Protein AF-A0A950RXZ2-F1 (afdb_monomer)

Foldseek 3Di:
DDPPDDPPPDDPVRVVVVVLVVQLVVCVVVVDDPVRSVVVSVVVVVVVVVVPDD

pLDDT: mean 81.35, std 16.84, range [39.22, 97.44]

Radius of gyration: 15.49 Å; Cα contacts (8 Å, |Δi|>4): 11; chains: 1; bounding box: 28×32×45 Å

Mean predicted aligned error: 8.52 Å

Nearest PDB structures (foldseek):
  5egv-assembly1_B  TM=8.795E-01  e=9.033E+00  Homo sapiens
  5dxp-assembly1_B  TM=8.224E-01  e=9.033E+00  Homo sapiens

Structure (mmCIF, N/CA/C/O backbone):
data_AF-A0A950RXZ2-F1
#
_entry.id   AF-A0A950RXZ2-F1
#
loop_
_atom_site.group_PDB
_atom_site.id
_atom_site.type_symbol
_atom_site.label_atom_id
_atom_site.label_alt_id
_atom_site.label_comp_id
_atom_site.label_asym_id
_atom_site.label_entity_id
_atom_site.label_seq_id
_atom_site.pdbx_PDB_ins_code
_atom_site.Cartn_x
_atom_site.Cartn_y
_atom_site.Cartn_z
_atom_site.occupancy
_atom_site.B_iso_or_equiv
_atom_site.auth_seq_id
_atom_site.auth_comp_id
_atom_site.auth_asym_id
_atom_site.auth_atom_id
_atom_site.pdbx_PDB_model_num
ATOM 1 N N . MET A 1 1 ? 6.227 19.621 31.913 1.00 39.22 1 MET A N 1
ATOM 2 C CA . MET A 1 1 ? 6.330 19.449 30.449 1.00 39.22 1 MET A CA 1
ATOM 3 C C . MET A 1 1 ? 5.048 18.783 29.998 1.00 39.22 1 MET A C 1
ATOM 5 O O . MET A 1 1 ? 4.880 17.601 30.253 1.00 39.22 1 MET A O 1
ATOM 9 N N . SER A 1 2 ? 4.113 19.552 29.446 1.00 44.75 2 SER A N 1
ATOM 10 C CA . SER A 1 2 ? 2.847 19.015 28.944 1.00 44.75 2 SER A CA 1
ATOM 11 C C . SER A 1 2 ? 3.006 18.808 27.445 1.00 44.75 2 SER A C 1
ATOM 13 O O . SER A 1 2 ? 3.192 19.776 26.712 1.00 44.75 2 SER A O 1
ATOM 15 N N . VAL A 1 3 ? 3.016 17.551 27.002 1.00 53.22 3 VAL A N 1
ATOM 16 C CA . VAL A 1 3 ? 3.026 17.193 25.579 1.00 53.22 3 VAL A CA 1
ATOM 17 C C . VAL A 1 3 ? 1.625 17.486 25.042 1.00 53.22 3 VAL A C 1
ATOM 19 O O . VAL A 1 3 ? 0.731 16.654 25.104 1.00 53.22 3 VAL A O 1
ATOM 22 N N . SER A 1 4 ? 1.393 18.722 24.611 1.00 58.78 4 SER A N 1
ATOM 23 C CA . SER A 1 4 ? 0.110 19.178 24.077 1.00 58.78 4 SER A CA 1
ATOM 24 C C . SER A 1 4 ? 0.169 19.258 22.553 1.00 58.78 4 SER A C 1
ATOM 26 O O . SER A 1 4 ? 0.466 20.316 22.005 1.00 58.78 4 SER A O 1
ATOM 28 N N . ALA A 1 5 ? -0.079 18.121 21.901 1.00 54.09 5 ALA A N 1
ATOM 29 C CA . ALA A 1 5 ? -0.732 17.963 20.596 1.00 54.09 5 ALA A CA 1
ATOM 30 C C . ALA A 1 5 ? -0.638 16.479 20.192 1.00 54.09 5 ALA A C 1
ATOM 32 O O . ALA A 1 5 ? 0.448 15.913 20.238 1.00 54.09 5 ALA A O 1
ATOM 33 N N . SER A 1 6 ? -1.741 15.886 19.723 1.00 53.19 6 SER A N 1
ATOM 34 C CA . SER A 1 6 ? -1.811 14.613 18.969 1.00 53.19 6 SER A CA 1
ATOM 35 C C . SER A 1 6 ? -1.848 13.259 19.707 1.00 53.19 6 SER A C 1
ATOM 37 O O . SER A 1 6 ? -1.320 12.278 19.202 1.00 53.19 6 SER A O 1
ATOM 39 N N . GLU A 1 7 ? -2.585 13.133 20.814 1.00 58.25 7 GLU A N 1
ATOM 40 C CA . GLU A 1 7 ? -3.035 11.810 21.313 1.00 58.25 7 GLU A CA 1
ATOM 41 C C . GLU A 1 7 ? -4.458 11.447 20.846 1.00 58.25 7 GLU A C 1
ATOM 43 O O . GLU A 1 7 ? -5.203 10.782 21.557 1.00 58.25 7 GLU A O 1
ATOM 48 N N . ASN A 1 8 ? -4.865 11.871 19.645 1.00 62.91 8 ASN A N 1
ATOM 49 C CA . ASN A 1 8 ? -6.023 11.240 19.013 1.00 62.91 8 ASN A CA 1
ATOM 50 C C . ASN A 1 8 ? -5.513 10.024 18.236 1.00 62.91 8 ASN A C 1
ATOM 52 O O . ASN A 1 8 ? -4.829 10.214 17.225 1.00 62.91 8 ASN A O 1
ATOM 56 N N . PRO A 1 9 ? -5.787 8.788 18.695 1.00 79.56 9 PRO A N 1
ATOM 57 C CA . PRO A 1 9 ? -5.473 7.615 17.902 1.00 79.56 9 PRO A CA 1
ATOM 58 C C . PRO A 1 9 ? -6.214 7.734 16.570 1.00 79.56 9 PRO A C 1
ATOM 60 O O . PRO A 1 9 ? -7.384 8.116 16.537 1.00 79.56 9 PRO A O 1
ATOM 63 N N . LEU A 1 10 ? -5.504 7.451 15.478 1.00 84.38 10 LEU A N 1
ATOM 64 C CA . LEU A 1 10 ? -6.083 7.446 14.138 1.00 84.38 10 LEU A CA 1
ATOM 65 C C . LEU A 1 10 ? -7.364 6.611 14.145 1.00 84.38 10 LEU A C 1
ATOM 67 O O . LEU A 1 10 ? -7.385 5.490 14.660 1.00 84.38 10 LEU A O 1
ATOM 71 N N . THR A 1 11 ? -8.417 7.146 13.541 1.00 88.25 11 THR A N 1
ATOM 72 C CA . THR A 1 11 ? -9.635 6.380 13.294 1.00 88.25 11 THR A CA 1
ATOM 73 C C . THR A 1 11 ? -9.318 5.192 12.388 1.00 88.25 11 THR A C 1
ATOM 75 O O . THR A 1 11 ? -8.389 5.233 11.577 1.00 88.25 11 THR A O 1
ATOM 78 N N . GLU A 1 12 ? -10.118 4.129 12.466 1.00 83.94 12 GLU A N 1
ATOM 79 C CA . GLU A 1 12 ? -9.953 2.961 11.589 1.00 83.94 12 GLU A CA 1
ATOM 80 C C . GLU A 1 12 ? -9.944 3.352 10.104 1.00 83.94 12 GLU A C 1
ATOM 82 O O . GLU A 1 12 ? -9.183 2.799 9.308 1.00 83.94 12 GLU A O 1
ATOM 87 N N . HIS A 1 13 ? -10.738 4.364 9.736 1.00 83.81 13 HIS A N 1
ATOM 88 C CA . HIS A 1 13 ? -10.759 4.908 8.385 1.00 83.81 13 HIS A CA 1
ATOM 89 C C . HIS A 1 13 ? -9.419 5.543 7.993 1.00 83.81 13 HIS A C 1
ATOM 91 O O . HIS A 1 13 ? -8.902 5.266 6.911 1.00 83.81 13 HIS A O 1
ATOM 97 N N . GLU A 1 14 ? -8.827 6.363 8.862 1.00 87.44 14 GLU A N 1
ATOM 98 C CA . GLU A 1 14 ? -7.527 6.993 8.610 1.00 87.44 14 GLU A CA 1
ATOM 99 C C . GLU A 1 14 ? -6.402 5.957 8.538 1.00 87.44 14 GLU A C 1
ATOM 101 O O . GLU A 1 14 ? -5.569 6.014 7.630 1.00 87.44 14 GLU A O 1
ATOM 106 N N . VAL A 1 15 ? -6.411 4.959 9.428 1.00 88.25 15 VAL A N 1
ATOM 107 C CA . VAL A 1 15 ? -5.471 3.827 9.376 1.00 88.25 15 VAL A CA 1
ATOM 108 C C . VAL A 1 15 ? -5.603 3.081 8.049 1.00 88.25 15 VAL A C 1
ATOM 110 O O . VAL A 1 15 ? -4.597 2.747 7.414 1.00 88.25 15 VAL A O 1
ATOM 113 N N . HIS A 1 16 ? -6.832 2.852 7.590 1.00 84.56 16 HIS A N 1
ATOM 114 C CA . HIS A 1 16 ? -7.093 2.202 6.313 1.00 84.56 16 HIS A CA 1
ATOM 115 C C . HIS A 1 16 ? -6.574 3.035 5.128 1.00 84.56 16 HIS A C 1
ATOM 117 O O . HIS A 1 16 ? -5.855 2.500 4.281 1.00 84.56 16 HIS A O 1
ATOM 123 N N . GLN A 1 17 ? -6.844 4.344 5.086 1.00 87.25 17 GLN A N 1
ATOM 124 C CA . GLN A 1 17 ? -6.333 5.234 4.032 1.00 87.25 17 GLN A CA 1
ATOM 125 C C . GLN A 1 17 ? -4.800 5.267 3.998 1.00 87.25 17 GLN A C 1
ATOM 127 O O . GLN A 1 17 ? -4.194 5.129 2.932 1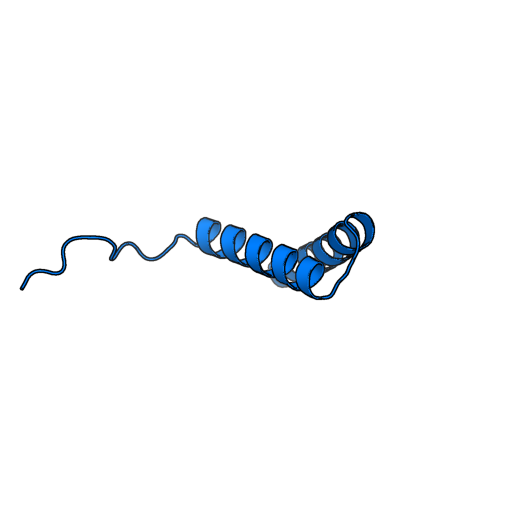.00 87.25 17 GLN A O 1
ATOM 132 N N . LEU A 1 18 ? -4.156 5.378 5.162 1.00 91.50 18 LEU A N 1
ATOM 133 C CA . LEU A 1 18 ? -2.696 5.353 5.270 1.00 91.50 18 LEU A CA 1
ATOM 134 C C . LEU A 1 18 ? -2.111 4.009 4.830 1.00 91.50 18 LEU A C 1
ATOM 136 O O . LEU A 1 18 ? -1.070 3.972 4.170 1.00 91.50 18 LEU A O 1
ATOM 140 N N . THR A 1 19 ? -2.789 2.906 5.144 1.00 89.38 19 THR A N 1
ATOM 141 C CA . THR A 1 19 ? -2.389 1.568 4.694 1.00 89.38 19 THR A CA 1
ATOM 142 C C . THR A 1 19 ? -2.433 1.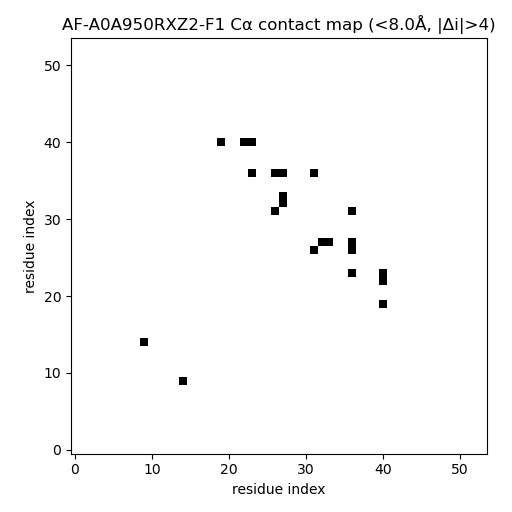467 3.172 1.00 89.38 19 THR A C 1
ATOM 144 O O . THR A 1 19 ? -1.455 1.027 2.563 1.00 89.38 19 THR A O 1
ATOM 147 N N . LEU A 1 20 ? -3.515 1.939 2.542 1.00 89.25 20 LEU A N 1
ATOM 148 C CA . LEU A 1 20 ? -3.629 1.967 1.082 1.00 89.25 20 LEU A CA 1
ATOM 149 C C . LEU A 1 20 ? -2.549 2.847 0.443 1.00 89.25 20 LEU A C 1
ATOM 151 O O . LEU A 1 20 ? -1.920 2.438 -0.536 1.00 89.25 20 LEU A O 1
ATOM 155 N N . TYR A 1 21 ? -2.296 4.028 1.012 1.00 92.38 21 TYR A N 1
ATOM 156 C CA . TYR A 1 21 ? -1.245 4.924 0.538 1.00 92.38 21 TYR A CA 1
ATOM 157 C C . TYR A 1 21 ? 0.133 4.260 0.606 1.00 92.38 21 TYR A C 1
ATOM 159 O O . TYR A 1 21 ? 0.870 4.256 -0.382 1.00 92.38 21 TYR A O 1
ATOM 167 N N . LYS A 1 22 ? 0.460 3.646 1.749 1.00 94.12 22 LYS A N 1
ATOM 168 C CA . LYS A 1 22 ? 1.729 2.945 1.956 1.00 94.12 22 LYS A CA 1
ATOM 169 C C . LYS A 1 22 ? 1.904 1.812 0.951 1.00 94.12 22 LYS A C 1
ATOM 171 O O . LYS A 1 22 ? 2.979 1.676 0.381 1.00 94.12 22 LYS A O 1
ATOM 176 N N . TRP A 1 23 ? 0.857 1.028 0.701 1.00 93.56 23 TRP A N 1
ATOM 177 C CA . TRP A 1 23 ? 0.907 -0.064 -0.272 1.00 93.56 23 TRP A CA 1
ATOM 178 C C . TRP A 1 23 ? 1.143 0.439 -1.689 1.00 93.56 23 TRP A C 1
ATOM 180 O O . TRP A 1 23 ? 2.030 -0.078 -2.366 1.00 93.56 23 TRP A O 1
ATOM 190 N N . ARG A 1 24 ? 0.416 1.478 -2.116 1.00 95.06 24 ARG A N 1
ATOM 191 C CA . ARG A 1 24 ? 0.631 2.105 -3.424 1.00 95.06 24 ARG A CA 1
ATOM 192 C C . ARG A 1 24 ? 2.078 2.571 -3.575 1.00 95.06 24 ARG A C 1
ATOM 194 O O . ARG A 1 24 ? 2.732 2.195 -4.540 1.00 95.06 24 ARG A O 1
ATOM 201 N N . TYR A 1 25 ? 2.576 3.325 -2.596 1.00 96.06 25 TYR A N 1
ATOM 202 C CA 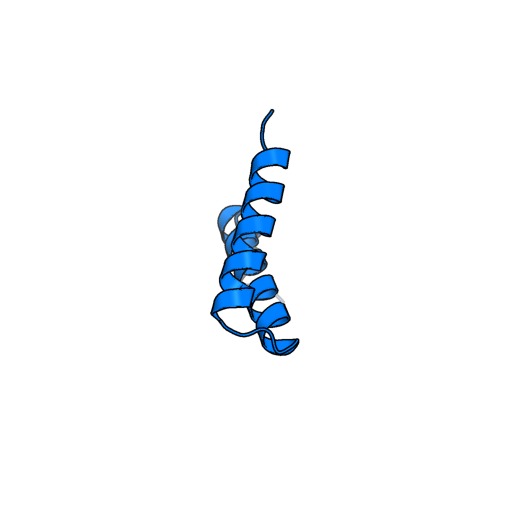. TYR A 1 25 ? 3.941 3.843 -2.609 1.00 96.06 25 TYR A CA 1
ATOM 203 C C . TYR A 1 25 ? 4.985 2.723 -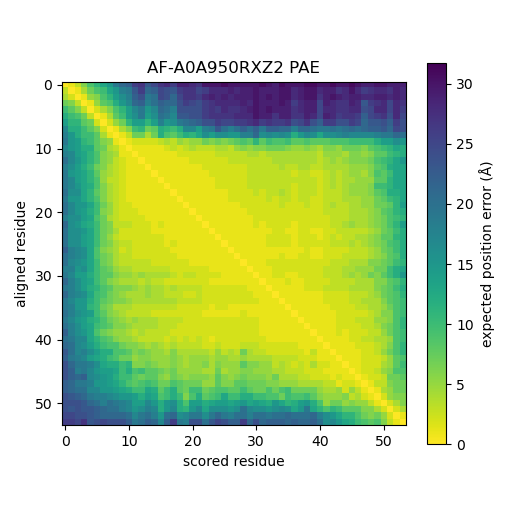2.662 1.00 96.06 25 TYR A C 1
ATOM 205 O O . TYR A 1 25 ? 5.924 2.795 -3.446 1.00 96.06 25 TYR A O 1
ATOM 213 N N . SER A 1 26 ? 4.814 1.659 -1.870 1.00 96.44 26 SER A N 1
ATOM 214 C CA . SER A 1 26 ? 5.720 0.509 -1.911 1.00 96.44 26 SER A CA 1
ATOM 215 C C . SER A 1 26 ? 5.738 -0.154 -3.286 1.00 96.44 26 SER A C 1
ATOM 217 O O . SER A 1 26 ? 6.812 -0.462 -3.786 1.00 96.44 26 SER A O 1
ATOM 219 N N . LEU A 1 27 ? 4.580 -0.345 -3.923 1.00 96.25 27 LEU A N 1
ATOM 220 C CA . LEU A 1 27 ? 4.512 -0.933 -5.262 1.00 96.25 27 LEU A CA 1
ATOM 221 C C . LEU A 1 27 ? 5.188 -0.039 -6.313 1.00 96.25 27 LEU A C 1
ATOM 223 O O . LEU A 1 27 ? 5.971 -0.527 -7.122 1.00 96.25 27 LEU A O 1
ATOM 227 N N . GLU A 1 28 ? 4.949 1.269 -6.271 1.00 96.88 28 GLU A N 1
ATOM 228 C CA . GLU A 1 28 ? 5.630 2.220 -7.160 1.00 96.88 28 GLU A CA 1
ATOM 229 C C . GLU A 1 28 ? 7.154 2.197 -6.937 1.00 96.88 28 GLU A C 1
ATOM 231 O O . GLU A 1 28 ? 7.917 2.140 -7.899 1.00 96.88 28 GLU A O 1
ATOM 236 N N . ALA A 1 29 ? 7.609 2.135 -5.681 1.00 97.31 29 ALA A N 1
ATOM 237 C CA . ALA A 1 29 ? 9.028 2.038 -5.333 1.00 97.31 29 ALA A CA 1
ATOM 238 C C . ALA A 1 29 ? 9.683 0.720 -5.790 1.00 97.31 29 ALA A C 1
ATOM 240 O O . ALA A 1 29 ? 10.875 0.700 -6.086 1.00 97.31 29 ALA A O 1
ATOM 241 N N . TYR A 1 30 ? 8.915 -0.370 -5.890 1.00 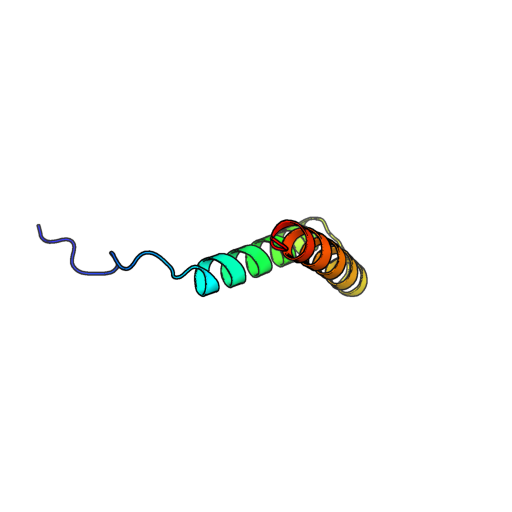97.00 30 TYR A N 1
ATOM 242 C CA . TYR A 1 30 ? 9.372 -1.630 -6.487 1.00 97.00 30 TYR A CA 1
ATOM 243 C C . T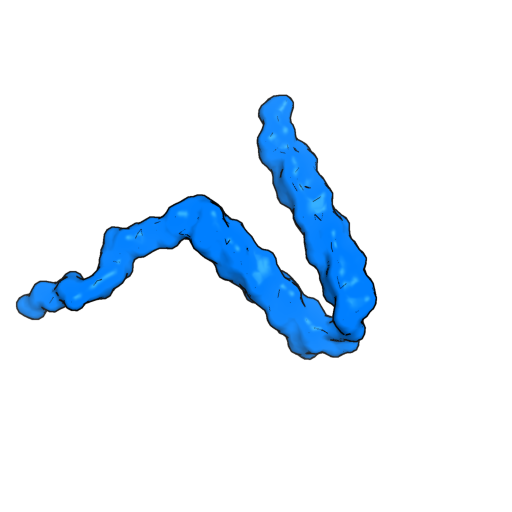YR A 1 30 ? 9.406 -1.604 -8.025 1.00 97.00 30 TYR A C 1
ATOM 245 O O . TYR A 1 30 ? 9.824 -2.585 -8.637 1.00 97.00 30 TYR A O 1
ATOM 253 N N . GLY A 1 31 ? 8.996 -0.499 -8.656 1.00 97.44 31 GLY A N 1
ATOM 254 C CA . GLY A 1 31 ? 9.053 -0.312 -10.105 1.00 97.44 31 GLY A CA 1
ATOM 255 C C . GLY A 1 31 ? 7.822 -0.813 -10.860 1.00 97.44 31 GLY A C 1
ATOM 256 O O . GLY A 1 31 ? 7.877 -0.930 -12.083 1.00 97.44 31 GLY A O 1
ATOM 257 N N . PHE A 1 32 ? 6.714 -1.105 -10.170 1.00 97.31 32 PHE A N 1
ATOM 258 C CA . PHE A 1 32 ? 5.460 -1.436 -10.845 1.00 97.31 32 PHE A CA 1
ATOM 259 C C . PHE A 1 32 ? 4.884 -0.201 -11.545 1.00 97.31 32 PHE A C 1
ATOM 261 O O . PHE A 1 32 ? 4.806 0.883 -10.964 1.00 97.31 32 PHE A O 1
ATOM 268 N N . ASP A 1 33 ? 4.417 -0.376 -12.781 1.00 96.88 33 ASP A N 1
ATOM 269 C CA . ASP A 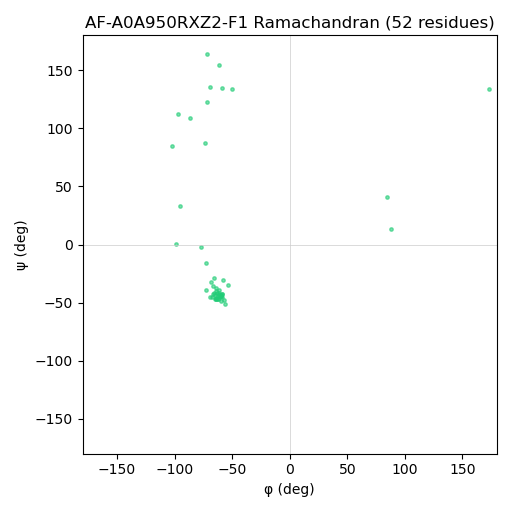1 33 ? 3.731 0.696 -13.497 1.00 96.88 33 ASP A CA 1
ATOM 270 C C . ASP A 1 33 ? 2.327 0.958 -12.922 1.00 96.88 33 ASP A C 1
ATOM 272 O O . ASP A 1 33 ? 1.731 0.129 -12.227 1.00 96.88 33 ASP A O 1
ATOM 276 N N . ALA A 1 34 ? 1.742 2.109 -13.255 1.00 93.31 34 ALA A N 1
ATOM 277 C CA . ALA A 1 34 ? 0.451 2.522 -12.709 1.00 93.31 34 ALA A CA 1
ATOM 278 C C . ALA A 1 34 ? -0.696 1.524 -12.983 1.00 93.31 34 ALA A C 1
ATOM 280 O O . ALA A 1 34 ? -1.631 1.415 -12.186 1.00 93.31 34 ALA A O 1
ATOM 281 N N . SER A 1 35 ? -0.661 0.793 -14.101 1.00 95.69 35 SER A N 1
ATOM 282 C CA . SER A 1 35 ? -1.666 -0.224 -14.424 1.00 95.69 35 SER A CA 1
ATOM 283 C C . SER A 1 35 ? -1.508 -1.475 -13.555 1.00 95.69 35 SER A C 1
ATOM 285 O O . SER A 1 35 ? -2.508 -2.020 -13.078 1.00 95.69 35 SER A O 1
ATOM 287 N N . GLN A 1 36 ? -0.266 -1.887 -13.295 1.00 96.06 36 GLN A N 1
ATOM 288 C CA . GLN A 1 36 ? 0.067 -3.001 -12.413 1.00 96.06 36 GLN A CA 1
ATOM 289 C C . GLN A 1 36 ? -0.275 -2.670 -10.957 1.00 96.06 36 GLN A C 1
ATOM 291 O O . GLN A 1 36 ? -0.938 -3.467 -10.292 1.00 96.06 36 GLN A O 1
ATOM 296 N N . VAL A 1 37 ? 0.072 -1.466 -10.491 1.00 96.25 37 VAL A N 1
ATOM 297 C CA . VAL A 1 37 ? -0.264 -0.976 -9.145 1.00 96.25 37 VAL A CA 1
ATOM 298 C C . VAL A 1 37 ? -1.776 -1.001 -8.920 1.00 96.25 37 VAL A C 1
ATOM 300 O O . VAL A 1 37 ? -2.234 -1.548 -7.919 1.00 96.25 37 VAL A O 1
ATOM 303 N N . ARG A 1 38 ? -2.576 -0.490 -9.871 1.00 93.31 38 ARG A N 1
ATOM 304 C CA . ARG A 1 38 ? -4.049 -0.525 -9.776 1.00 93.31 38 ARG A CA 1
ATOM 305 C C . ARG A 1 38 ? -4.594 -1.948 -9.654 1.00 93.31 38 ARG A C 1
ATOM 307 O O . ARG A 1 38 ? -5.447 -2.194 -8.804 1.00 93.31 38 ARG A O 1
ATOM 314 N N . LYS A 1 39 ? -4.092 -2.889 -10.463 1.00 94.38 39 LYS A N 1
ATOM 315 C CA . LYS A 1 39 ? -4.507 -4.302 -10.405 1.00 94.38 39 LYS A CA 1
ATOM 316 C C . LYS A 1 39 ? -4.167 -4.936 -9.056 1.00 94.38 39 LYS A C 1
ATOM 318 O O . LYS A 1 39 ? -5.021 -5.579 -8.452 1.00 94.38 39 LYS A O 1
ATOM 323 N N . LEU A 1 40 ? -2.946 -4.732 -8.566 1.00 93.06 40 LEU A N 1
ATOM 324 C CA . LEU A 1 40 ? -2.487 -5.303 -7.297 1.00 93.06 40 LEU A CA 1
ATOM 325 C C . LEU A 1 40 ? -3.242 -4.718 -6.100 1.00 93.06 40 LEU A C 1
ATOM 327 O O . LEU A 1 40 ? -3.672 -5.470 -5.227 1.00 93.06 40 LEU A O 1
ATOM 331 N N . MET A 1 41 ? -3.473 -3.403 -6.094 1.00 92.75 41 MET A N 1
ATOM 332 C CA . MET A 1 41 ? -4.289 -2.726 -5.083 1.00 92.75 41 MET A CA 1
ATOM 333 C C . MET A 1 41 ? -5.734 -3.239 -5.075 1.00 92.75 41 MET A C 1
ATOM 335 O O . MET A 1 41 ? -6.291 -3.455 -4.003 1.00 92.75 41 MET A O 1
ATOM 339 N N . PHE A 1 42 ? -6.323 -3.505 -6.246 1.00 88.94 42 PHE A N 1
ATOM 340 C CA . PHE A 1 42 ? -7.663 -4.087 -6.348 1.00 88.94 42 PHE A CA 1
ATOM 341 C C . PHE A 1 42 ? -7.734 -5.511 -5.776 1.00 88.94 42 PHE A C 1
ATOM 343 O O . PHE A 1 42 ? -8.611 -5.802 -4.966 1.00 88.94 42 PHE A O 1
ATOM 350 N N . VAL A 1 43 ? -6.783 -6.389 -6.123 1.00 86.94 43 VAL A N 1
ATOM 351 C CA . VAL A 1 43 ? -6.708 -7.753 -5.557 1.00 86.94 43 VAL A CA 1
ATOM 352 C C . VAL A 1 43 ? -6.560 -7.703 -4.038 1.00 86.94 43 VAL A C 1
ATOM 354 O O . VAL A 1 43 ? -7.219 -8.441 -3.309 1.00 86.94 43 VAL A O 1
ATOM 357 N N . LYS A 1 44 ? -5.712 -6.801 -3.551 1.00 83.50 44 LYS A N 1
ATOM 358 C CA . LYS A 1 44 ? -5.508 -6.576 -2.126 1.00 83.50 44 LYS A CA 1
ATOM 359 C C . LYS A 1 44 ? -6.768 -6.071 -1.421 1.00 83.50 44 LYS A C 1
ATOM 361 O O . LYS A 1 44 ? -7.087 -6.568 -0.344 1.00 83.50 44 LYS A O 1
ATOM 366 N N . TRP A 1 45 ? -7.508 -5.156 -2.039 1.00 84.00 45 TRP A N 1
ATOM 367 C CA . TRP A 1 45 ? -8.798 -4.687 -1.536 1.00 84.00 45 TRP A CA 1
ATOM 368 C C . TRP A 1 45 ? -9.840 -5.813 -1.471 1.00 84.00 45 TRP A C 1
ATOM 370 O O . TRP A 1 45 ? -10.507 -5.965 -0.448 1.00 84.00 45 TRP A O 1
ATOM 380 N N . LEU A 1 46 ? -9.926 -6.666 -2.499 1.00 81.69 46 LEU A N 1
ATOM 381 C CA . LEU A 1 46 ? -10.799 -7.848 -2.485 1.00 81.69 46 LEU A CA 1
A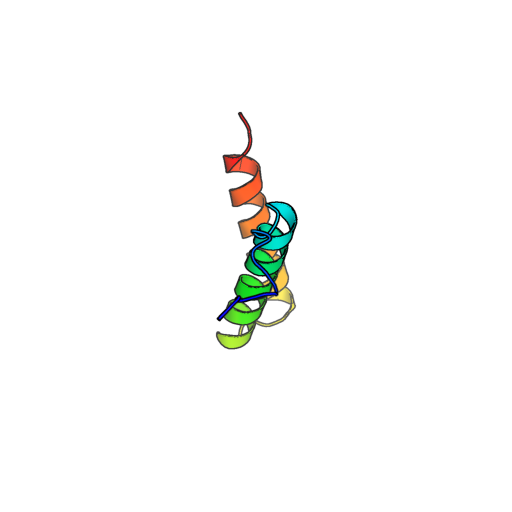TOM 382 C C . LEU A 1 46 ? -10.451 -8.810 -1.340 1.00 81.69 46 LEU A C 1
ATOM 384 O O . LEU A 1 46 ? -11.336 -9.276 -0.632 1.00 81.69 46 LEU A O 1
ATOM 388 N N . GLN A 1 47 ? -9.164 -9.078 -1.110 1.00 81.19 47 GLN A N 1
ATOM 389 C CA . GLN A 1 47 ? -8.730 -9.952 -0.012 1.00 81.19 47 GLN A CA 1
ATOM 390 C C . GLN A 1 47 ? -9.078 -9.382 1.366 1.00 81.19 47 GLN A C 1
ATOM 392 O O . GLN A 1 47 ? -9.457 -10.129 2.265 1.00 81.19 47 GLN A O 1
ATOM 397 N N . VAL A 1 48 ? -8.923 -8.070 1.548 1.00 72.81 48 VAL A N 1
ATOM 398 C CA . VAL A 1 48 ? -9.252 -7.404 2.814 1.00 72.81 48 VAL A CA 1
ATOM 399 C C . VAL A 1 48 ? -10.762 -7.407 3.039 1.00 72.81 48 VAL A C 1
ATOM 401 O O . VAL A 1 48 ? -11.202 -7.779 4.118 1.00 72.81 48 VAL A O 1
ATOM 404 N N . THR A 1 49 ? -11.561 -7.081 2.023 1.00 71.31 49 THR A N 1
ATOM 405 C CA . THR A 1 49 ? -13.030 -7.059 2.137 1.00 71.31 49 THR A CA 1
ATOM 406 C C . THR A 1 49 ? -13.637 -8.446 2.354 1.00 71.31 49 THR A C 1
ATOM 408 O O . THR A 1 49 ? -14.562 -8.574 3.148 1.00 71.31 49 THR A O 1
ATOM 411 N N . GLN A 1 50 ? -13.083 -9.499 1.743 1.00 68.88 50 GLN A N 1
ATOM 412 C CA . GLN A 1 50 ? -13.515 -10.882 1.989 1.00 68.88 50 GLN A CA 1
ATOM 413 C C . GLN A 1 50 ? -13.179 -11.381 3.399 1.00 68.88 50 GLN A C 1
ATOM 415 O O . GLN A 1 50 ? -13.932 -12.164 3.962 1.00 68.88 50 GLN A O 1
ATOM 420 N N . ARG A 1 51 ? -12.071 -10.927 3.997 1.00 59.91 51 ARG A N 1
ATOM 421 C CA . ARG A 1 51 ? -11.726 -11.263 5.391 1.00 59.91 51 ARG A CA 1
ATOM 422 C C . ARG A 1 51 ? -12.601 -10.557 6.426 1.00 59.91 51 ARG A C 1
ATOM 424 O O . ARG A 1 51 ? -12.577 -10.949 7.585 1.00 59.91 51 ARG A O 1
ATOM 431 N N . VAL A 1 52 ? -13.314 -9.509 6.020 1.00 57.19 52 VAL A N 1
ATOM 432 C CA . VAL A 1 52 ? -14.189 -8.701 6.882 1.00 57.19 52 VAL A CA 1
ATOM 433 C C . VAL A 1 52 ? -15.662 -9.124 6.735 1.00 57.19 52 VAL A C 1
ATOM 435 O O . VAL A 1 52 ? -16.526 -8.574 7.412 1.00 57.19 52 VAL A O 1
ATOM 438 N N . GLN A 1 53 ? -15.975 -10.121 5.895 1.00 43.53 53 GLN A N 1
ATOM 439 C CA . GLN A 1 53 ? -17.302 -10.743 5.895 1.00 43.53 53 GLN A CA 1
ATOM 440 C C . GLN A 1 53 ? -17.469 -11.615 7.158 1.00 43.53 53 GLN A C 1
ATOM 442 O O . GLN A 1 53 ? -16.621 -12.482 7.377 1.00 43.53 53 GLN A O 1
ATOM 447 N N . PRO A 1 54 ? -18.497 -11.356 7.993 1.00 49.59 54 PRO A N 1
ATOM 448 C CA . PRO A 1 54 ? -18.771 -12.120 9.211 1.00 49.59 54 PRO A CA 1
ATOM 449 C C . PRO A 1 54 ? -19.225 -13.556 8.929 1.00 49.59 54 PRO A C 1
ATOM 451 O O . PRO A 1 54 ? -19.835 -13.792 7.859 1.00 49.59 54 PRO A O 1
#

Sequence (54 aa):
MSVSASENPLTEHEVHQLTLYKWRYSLEAYGFDASQVRKLMFVKWLQVTQRVQP

Secondary structure (DSSP, 8-state):
----S---PPPHHHHHHHHHHHHHHHHHHTT--HHHHHHHHHHHHHHHHHHT--

Solvent-a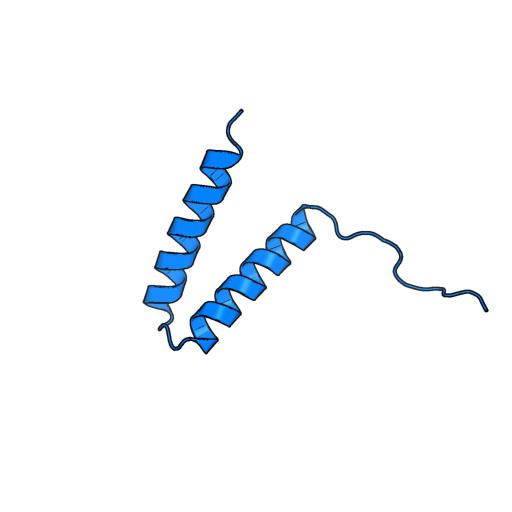ccessible surface area (backbone atoms only — not comparable to full-atom values): 3364 Å² total; per-residue (Å²): 137,81,92,86,80,81,88,69,76,73,48,73,66,55,51,49,52,51,49,53,50,52,51,52,52,52,39,48,73,72,67,47,50,75,70,53,41,53,51,53,53,49,54,50,50,52,55,53,55,61,71,65,58,130